Protein AF-A0A6N6L5T8-F1 (afdb_monomer_lite)

Secondary structure (DSSP, 8-state):
---HHHHHHHHHHHHHTS--SEEEEESTTTT--HHHHHHHHHHHHSPPTT-EEEEE-S-HHHHHHH-S-------

Sequence (75 aa):
RLSGGQLQYLRFWSSAAAPVDVLCLDEPGNNLDARGLAALRAWLHTPPAGQAVVLVTHDDSLVDAARQRVIRIAS

Radius of gyration: 12.37 Å; chains: 1; bounding box: 28×27×34 Å

Structure (mmCIF, N/CA/C/O backbone):
data_AF-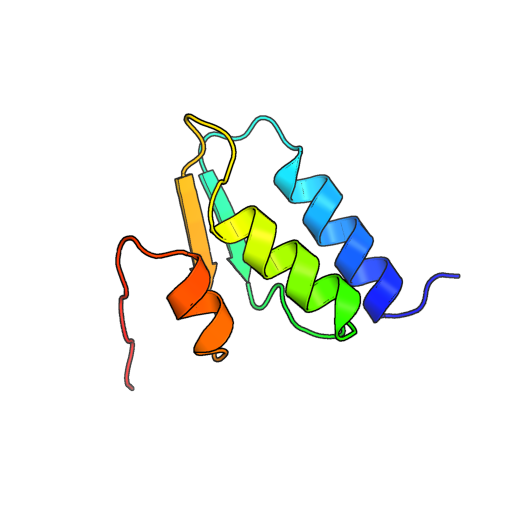A0A6N6L5T8-F1
#
_entry.id   AF-A0A6N6L5T8-F1
#
loop_
_atom_site.group_PDB
_atom_site.id
_atom_site.type_symbol
_atom_site.label_atom_id
_atom_site.label_alt_id
_atom_site.label_comp_id
_atom_site.label_asym_id
_atom_site.label_entity_id
_atom_site.label_seq_id
_atom_site.pdbx_PDB_ins_code
_atom_site.Cartn_x
_atom_site.Cartn_y
_atom_site.Cartn_z
_atom_site.occupancy
_atom_site.B_iso_or_equiv
_atom_site.auth_seq_id
_atom_site.auth_comp_id
_atom_site.auth_asym_id
_atom_site.auth_atom_id
_atom_site.pdbx_PDB_model_num
ATOM 1 N N . ARG A 1 1 ? 15.266 18.232 2.407 1.00 79.06 1 ARG A N 1
ATOM 2 C CA . ARG A 1 1 ? 14.429 17.964 1.210 1.00 79.06 1 ARG A CA 1
ATOM 3 C C . ARG A 1 1 ? 14.362 16.455 1.031 1.00 79.06 1 ARG A C 1
ATOM 5 O O . ARG A 1 1 ? 15.406 15.833 1.151 1.00 79.06 1 ARG A O 1
ATOM 12 N N . LEU A 1 2 ? 13.173 15.892 0.822 1.00 87.25 2 LEU A N 1
ATOM 13 C CA . LEU A 1 2 ? 12.984 14.459 0.565 1.00 87.25 2 LEU A CA 1
ATOM 14 C C . LEU A 1 2 ? 13.053 14.196 -0.942 1.00 87.25 2 LEU A C 1
ATOM 16 O O . LEU A 1 2 ? 12.669 15.071 -1.722 1.00 87.25 2 LEU A O 1
ATOM 20 N N . SER A 1 3 ? 13.523 13.017 -1.352 1.00 91.88 3 SER A N 1
ATOM 21 C CA . SER A 1 3 ? 13.364 12.567 -2.740 1.00 91.88 3 SER A CA 1
ATOM 22 C C . SER A 1 3 ? 11.880 12.362 -3.073 1.00 91.88 3 SER A C 1
ATOM 24 O O . SER A 1 3 ? 11.047 12.245 -2.171 1.00 91.88 3 SER A O 1
ATOM 26 N N . GLY A 1 4 ? 11.537 12.285 -4.364 1.00 91.31 4 GLY A N 1
ATOM 27 C CA . GLY A 1 4 ? 10.162 11.991 -4.791 1.00 91.31 4 GLY A CA 1
ATOM 28 C C . GLY A 1 4 ? 9.621 10.698 -4.169 1.00 91.31 4 GLY A C 1
ATOM 29 O O . GLY A 1 4 ? 8.522 10.695 -3.622 1.00 91.31 4 GLY A O 1
ATOM 30 N N . GLY A 1 5 ? 10.437 9.638 -4.141 1.00 91.31 5 GLY A N 1
ATOM 31 C CA . GLY A 1 5 ? 10.074 8.364 -3.516 1.00 91.31 5 GLY A CA 1
ATOM 32 C C . GLY A 1 5 ? 9.931 8.431 -1.998 1.00 91.31 5 GLY A C 1
ATOM 33 O O . GLY A 1 5 ? 8.984 7.880 -1.446 1.00 91.31 5 GLY A O 1
ATOM 34 N N . GLN A 1 6 ? 10.808 9.165 -1.306 1.00 92.44 6 GLN A N 1
ATOM 35 C CA . GLN A 1 6 ? 10.685 9.370 0.143 1.00 92.44 6 GLN A CA 1
ATOM 36 C C . GLN A 1 6 ? 9.427 10.166 0.504 1.00 92.44 6 GLN A C 1
ATOM 38 O O . GLN A 1 6 ? 8.762 9.859 1.493 1.00 92.44 6 GLN A O 1
ATOM 43 N N . LEU A 1 7 ? 9.092 11.181 -0.296 1.00 94.19 7 LEU A N 1
ATOM 44 C CA . LEU A 1 7 ? 7.868 11.952 -0.117 1.00 94.19 7 LEU A CA 1
ATOM 45 C C . LEU A 1 7 ? 6.628 11.090 -0.375 1.00 94.19 7 LEU A C 1
ATOM 47 O O . LEU A 1 7 ? 5.685 11.158 0.410 1.00 94.19 7 LEU A O 1
ATOM 51 N N . GLN A 1 8 ? 6.634 10.266 -1.427 1.00 93.62 8 GLN A N 1
ATOM 52 C CA . GLN A 1 8 ? 5.536 9.340 -1.704 1.00 93.62 8 GLN A CA 1
ATOM 53 C C . GLN A 1 8 ? 5.353 8.333 -0.568 1.00 93.62 8 GLN A C 1
ATOM 55 O O . GLN A 1 8 ? 4.235 8.144 -0.096 1.00 93.62 8 GLN A O 1
ATOM 60 N N . TYR A 1 9 ? 6.446 7.729 -0.097 1.00 94.38 9 TYR A N 1
ATOM 61 C CA . TYR A 1 9 ? 6.422 6.794 1.023 1.00 94.38 9 TYR A CA 1
ATOM 62 C C . TYR A 1 9 ? 5.766 7.440 2.251 1.00 94.38 9 TYR A C 1
ATOM 64 O O . TYR A 1 9 ? 4.827 6.888 2.815 1.00 94.38 9 TYR A O 1
ATOM 72 N N . LEU A 1 10 ? 6.189 8.653 2.622 1.00 95.38 10 LEU A N 1
ATOM 73 C CA . LEU A 1 10 ? 5.592 9.398 3.735 1.00 95.38 10 LEU A CA 1
ATOM 74 C C . LEU A 1 10 ? 4.106 9.715 3.529 1.00 95.38 10 LEU A C 1
ATOM 76 O O . LEU A 1 10 ? 3.328 9.566 4.468 1.00 95.38 10 LEU A O 1
ATOM 80 N N . ARG A 1 11 ? 3.703 10.130 2.322 1.00 94.00 11 ARG A N 1
ATOM 81 C CA . ARG A 1 11 ? 2.293 10.399 1.994 1.00 94.00 11 ARG A CA 1
ATOM 82 C C . ARG A 1 11 ? 1.436 9.153 2.168 1.00 94.00 11 ARG A C 1
ATOM 84 O O . ARG A 1 11 ? 0.422 9.224 2.851 1.00 94.00 11 ARG A O 1
ATOM 91 N N . PHE A 1 12 ? 1.880 8.024 1.619 1.00 95.50 12 PHE A N 1
ATOM 92 C CA . PHE A 1 12 ? 1.174 6.756 1.749 1.00 95.50 12 PHE A CA 1
ATOM 93 C C . PHE A 1 12 ? 0.956 6.383 3.220 1.00 95.50 12 PHE A C 1
ATOM 95 O O . PHE A 1 12 ? -0.185 6.184 3.627 1.00 95.50 12 PHE A O 1
ATOM 102 N N . TRP A 1 13 ? 2.012 6.364 4.043 1.00 95.81 13 TRP A N 1
ATOM 103 C CA . TRP A 1 13 ? 1.873 5.974 5.452 1.00 95.81 13 TRP A CA 1
ATOM 104 C C . TRP A 1 13 ? 1.068 6.972 6.278 1.00 95.81 13 TRP A C 1
ATOM 106 O O . TRP A 1 13 ? 0.341 6.565 7.180 1.00 95.81 13 TRP A O 1
ATOM 116 N N . SER A 1 14 ? 1.155 8.264 5.956 1.00 95.25 14 SER A N 1
ATOM 117 C CA . SER A 1 14 ? 0.321 9.279 6.598 1.00 95.25 14 SER A CA 1
ATOM 118 C C . SER A 1 14 ? -1.164 9.056 6.310 1.00 95.25 14 SER A C 1
ATOM 120 O O . SER A 1 14 ? -1.981 9.230 7.208 1.00 95.25 14 SER A O 1
ATOM 122 N N . SER A 1 15 ? -1.520 8.690 5.077 1.00 94.81 15 SER A N 1
ATOM 123 C CA . SER A 1 15 ? -2.907 8.413 4.699 1.00 94.81 15 SER A CA 1
ATOM 124 C C . SER A 1 15 ? -3.390 7.063 5.235 1.00 94.81 15 SER A C 1
ATOM 126 O O . SER A 1 15 ? -4.501 6.980 5.745 1.00 94.81 15 SER A O 1
ATOM 128 N N . ALA A 1 16 ? -2.547 6.027 5.200 1.00 94.50 16 ALA A N 1
ATOM 129 C CA . ALA A 1 16 ? -2.864 4.693 5.714 1.00 94.50 16 ALA A CA 1
ATOM 130 C C . ALA A 1 16 ? -3.101 4.663 7.235 1.00 94.50 16 ALA A C 1
ATOM 132 O O . ALA A 1 16 ? -3.835 3.813 7.730 1.00 94.50 16 ALA A O 1
ATOM 133 N N . ALA A 1 17 ? -2.487 5.584 7.982 1.00 94.38 17 ALA A N 1
ATOM 134 C CA . ALA A 1 17 ? -2.688 5.724 9.424 1.00 94.38 17 ALA A CA 1
ATOM 135 C C . ALA A 1 17 ? -3.888 6.614 9.797 1.00 94.38 17 ALA A C 1
ATOM 137 O O . ALA A 1 17 ? -4.200 6.752 10.981 1.00 94.38 17 ALA A O 1
ATOM 138 N N . ALA A 1 18 ? -4.542 7.254 8.823 1.00 93.31 18 ALA A N 1
ATOM 139 C CA . ALA A 1 18 ? -5.664 8.138 9.100 1.00 93.31 18 ALA A CA 1
ATOM 140 C C . ALA A 1 18 ? -6.896 7.328 9.556 1.00 93.31 18 ALA A C 1
ATOM 142 O O . ALA A 1 18 ? -7.194 6.287 8.962 1.00 93.31 18 ALA A O 1
ATOM 143 N N . PRO A 1 19 ? -7.647 7.800 10.570 1.00 93.62 19 PRO A N 1
ATOM 144 C CA . PRO A 1 19 ? -8.854 7.136 11.056 1.00 93.62 19 PRO A CA 1
ATOM 145 C C . PRO A 1 19 ? -10.035 7.421 10.115 1.00 93.62 19 PRO A C 1
ATOM 147 O O . PRO A 1 19 ? -10.945 8.175 10.450 1.00 93.62 19 PRO A O 1
ATOM 150 N N . VAL A 1 20 ? -9.979 6.868 8.903 1.00 96.00 20 VAL A N 1
ATOM 151 C CA . VAL A 1 20 ? -11.013 7.016 7.870 1.00 96.00 20 VAL A CA 1
ATOM 152 C C . VAL A 1 20 ? -11.670 5.677 7.569 1.00 96.00 20 VAL A C 1
ATOM 154 O O . VAL A 1 20 ? -10.986 4.654 7.515 1.00 96.00 20 VAL A O 1
ATOM 157 N N . ASP A 1 21 ? -12.977 5.703 7.306 1.00 96.56 21 ASP A N 1
ATOM 158 C CA . ASP A 1 21 ? -13.736 4.513 6.904 1.00 96.56 21 ASP A CA 1
ATOM 159 C C . ASP A 1 21 ? -13.373 4.053 5.484 1.00 96.56 21 ASP A C 1
ATOM 161 O O . ASP A 1 21 ? -13.453 2.868 5.167 1.00 96.56 21 ASP A O 1
ATOM 165 N N . VAL A 1 22 ? -12.965 4.990 4.616 1.00 96.50 22 VAL A N 1
ATOM 166 C CA . VAL A 1 22 ? -12.579 4.722 3.224 1.00 96.50 22 VAL A CA 1
ATOM 167 C C . VAL A 1 22 ? -11.271 5.432 2.893 1.00 96.50 22 VAL A C 1
ATOM 169 O O . VAL A 1 22 ? -11.170 6.653 3.012 1.00 96.50 22 VAL A O 1
ATOM 172 N N . LEU A 1 23 ? -10.287 4.668 2.424 1.00 96.62 23 LEU A N 1
ATOM 173 C CA . LEU A 1 23 ? -9.014 5.163 1.914 1.00 96.62 23 LEU A CA 1
ATOM 174 C C . LEU A 1 23 ? -8.942 4.981 0.393 1.00 96.62 23 LEU A C 1
ATOM 176 O O . LEU A 1 23 ? -8.955 3.856 -0.106 1.00 96.62 23 LEU A O 1
ATOM 180 N N . CYS A 1 24 ? -8.805 6.084 -0.341 1.00 97.00 24 CYS A N 1
ATOM 181 C CA . CYS A 1 24 ? -8.568 6.068 -1.784 1.00 97.00 24 CYS A CA 1
ATOM 182 C C . CYS A 1 24 ? -7.075 6.249 -2.079 1.00 97.00 24 CYS A C 1
ATOM 184 O O . CYS A 1 24 ? -6.469 7.232 -1.651 1.00 97.00 24 CYS A O 1
ATOM 186 N N . LEU A 1 25 ? -6.496 5.315 -2.827 1.00 96.31 25 LEU A N 1
ATOM 187 C CA . LEU A 1 25 ? -5.099 5.320 -3.242 1.00 96.31 25 LEU A CA 1
ATOM 188 C C . LEU A 1 25 ? -5.024 5.372 -4.768 1.00 9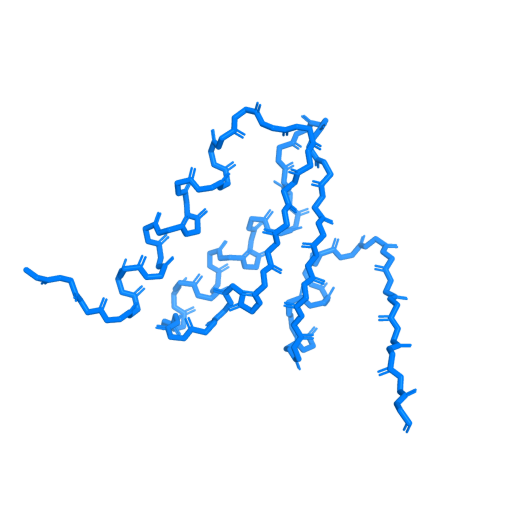6.31 25 LEU A C 1
ATOM 190 O O . LEU A 1 25 ? -5.393 4.408 -5.437 1.00 96.31 25 LEU A O 1
ATOM 194 N N . ASP A 1 26 ? -4.528 6.488 -5.295 1.00 96.19 26 ASP A N 1
ATOM 195 C CA . ASP A 1 26 ? -4.322 6.700 -6.728 1.00 96.19 26 ASP A CA 1
ATOM 196 C C . ASP A 1 26 ? -2.837 6.568 -7.074 1.00 96.19 26 ASP A C 1
ATOM 198 O O . ASP A 1 26 ? -2.007 7.353 -6.608 1.00 96.19 26 ASP A O 1
ATOM 202 N N . GLU A 1 27 ? -2.501 5.513 -7.814 1.00 96.12 27 GLU A N 1
ATOM 203 C CA . GLU A 1 27 ? -1.140 5.110 -8.174 1.00 96.12 27 GLU A CA 1
ATOM 204 C C . GLU A 1 27 ? -0.134 5.165 -7.001 1.00 96.12 27 GLU A C 1
ATOM 206 O O . GLU A 1 27 ? 0.929 5.798 -7.091 1.00 96.12 27 GLU A O 1
ATOM 211 N N . PRO A 1 28 ? -0.425 4.492 -5.864 1.00 96.00 28 PRO A N 1
ATOM 212 C CA . PRO A 1 28 ? 0.389 4.606 -4.653 1.00 96.00 28 PRO A CA 1
ATOM 213 C C . PRO A 1 28 ? 1.817 4.069 -4.821 1.00 96.00 28 PRO A C 1
ATOM 215 O O . PRO A 1 28 ? 2.710 4.494 -4.088 1.00 96.00 28 PRO A O 1
ATOM 218 N N . GLY A 1 29 ? 2.040 3.169 -5.786 1.00 95.44 29 GLY A N 1
ATOM 219 C CA . GLY A 1 29 ? 3.348 2.587 -6.096 1.00 95.44 29 GLY A CA 1
ATOM 220 C C . GLY A 1 29 ? 4.318 3.533 -6.813 1.00 95.44 29 GLY A C 1
ATOM 221 O O . GLY A 1 29 ? 5.523 3.273 -6.819 1.00 95.44 29 GLY A O 1
ATOM 222 N N . ASN A 1 30 ? 3.837 4.642 -7.386 1.00 94.19 30 ASN A N 1
ATOM 223 C CA . ASN A 1 30 ? 4.671 5.539 -8.184 1.00 94.19 30 ASN A CA 1
ATOM 224 C C . ASN A 1 30 ? 5.825 6.131 -7.369 1.00 94.19 30 ASN A C 1
ATOM 226 O O . ASN A 1 30 ? 5.631 6.668 -6.285 1.00 94.19 30 ASN A O 1
ATOM 230 N N . ASN A 1 31 ? 7.035 6.121 -7.930 1.00 93.75 31 ASN A N 1
ATOM 231 C CA . ASN A 1 31 ? 8.267 6.613 -7.296 1.00 93.75 31 ASN A CA 1
ATOM 232 C C . ASN A 1 31 ? 8.757 5.812 -6.075 1.00 93.75 31 ASN A C 1
ATOM 234 O O . ASN A 1 31 ? 9.783 6.189 -5.504 1.00 93.75 31 ASN A O 1
ATOM 238 N N . LEU A 1 32 ? 8.077 4.738 -5.658 1.00 95.12 32 LEU A N 1
ATOM 239 C CA . LEU A 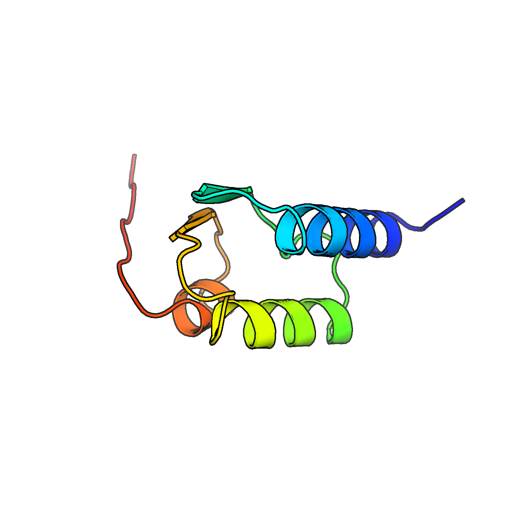1 32 ? 8.596 3.870 -4.602 1.00 95.12 32 LEU A CA 1
ATOM 240 C C . LEU A 1 32 ? 9.751 3.017 -5.135 1.00 95.12 32 LEU A C 1
ATOM 242 O O . LEU A 1 32 ? 9.715 2.513 -6.256 1.00 95.12 32 LEU A O 1
ATOM 246 N N . ASP 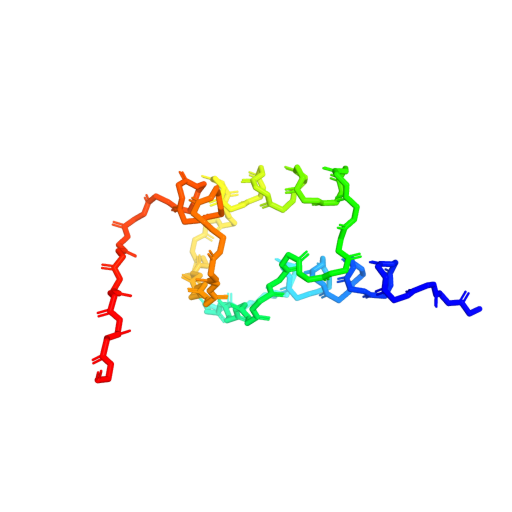A 1 33 ? 10.779 2.837 -4.308 1.00 94.06 33 ASP A N 1
ATOM 247 C CA . ASP A 1 33 ? 11.796 1.823 -4.565 1.00 94.06 33 ASP A CA 1
ATOM 248 C C . ASP A 1 33 ? 11.247 0.414 -4.266 1.00 94.06 33 ASP A C 1
ATOM 250 O O . ASP A 1 33 ? 10.130 0.237 -3.768 1.00 94.06 33 ASP A O 1
ATOM 254 N N . ALA A 1 34 ? 12.048 -0.616 -4.545 1.00 95.06 34 ALA A N 1
ATOM 255 C CA . ALA A 1 34 ? 11.640 -2.006 -4.346 1.00 95.06 34 ALA A CA 1
ATOM 256 C C . ALA A 1 34 ? 11.198 -2.308 -2.901 1.00 95.06 34 ALA A C 1
ATOM 258 O O . ALA A 1 34 ? 10.286 -3.110 -2.684 1.00 95.06 34 ALA A O 1
ATOM 259 N N . ARG A 1 35 ? 11.817 -1.653 -1.910 1.00 95.25 35 ARG A N 1
ATOM 260 C CA . ARG A 1 35 ? 11.482 -1.829 -0.494 1.00 95.25 35 ARG A CA 1
ATOM 261 C C . ARG A 1 35 ? 10.150 -1.161 -0.162 1.00 95.25 35 ARG A C 1
ATOM 263 O O . ARG A 1 35 ? 9.325 -1.773 0.514 1.00 95.25 35 ARG A O 1
ATOM 270 N N . GLY A 1 36 ? 9.933 0.064 -0.634 1.00 94.81 36 GLY A N 1
ATOM 271 C CA . GLY A 1 36 ? 8.676 0.787 -0.471 1.00 94.81 36 GLY A CA 1
ATOM 272 C C . GLY A 1 36 ? 7.513 0.040 -1.113 1.00 94.81 36 GLY A C 1
ATOM 273 O O . GLY A 1 36 ? 6.478 -0.148 -0.476 1.00 94.81 36 GLY A O 1
ATOM 274 N N . LEU A 1 37 ? 7.717 -0.474 -2.325 1.00 95.88 37 LEU A N 1
ATOM 275 C CA . LEU A 1 37 ? 6.710 -1.251 -3.039 1.00 95.88 37 LEU A CA 1
ATOM 276 C C . LEU A 1 37 ? 6.385 -2.573 -2.322 1.00 95.88 37 LEU A C 1
ATOM 278 O O . LEU A 1 37 ? 5.223 -2.961 -2.226 1.00 95.88 37 LEU A O 1
ATOM 282 N N . ALA A 1 38 ? 7.391 -3.252 -1.758 1.00 96.00 38 ALA A N 1
ATOM 283 C CA . ALA A 1 38 ? 7.168 -4.447 -0.943 1.00 96.00 38 ALA A CA 1
ATOM 284 C C . ALA A 1 38 ? 6.356 -4.148 0.328 1.00 96.00 38 ALA A C 1
ATOM 286 O O . ALA A 1 38 ? 5.468 -4.923 0.681 1.00 96.00 38 ALA A O 1
ATOM 287 N N . ALA A 1 39 ? 6.621 -3.018 0.986 1.00 95.88 39 ALA A N 1
ATOM 288 C CA . ALA A 1 39 ? 5.883 -2.609 2.176 1.00 95.88 39 ALA A CA 1
ATOM 289 C C . ALA A 1 39 ? 4.426 -2.226 1.852 1.00 95.88 39 ALA A C 1
ATOM 291 O O . ALA A 1 39 ? 3.517 -2.627 2.576 1.00 95.88 39 ALA A O 1
ATOM 292 N N . LEU A 1 40 ? 4.198 -1.529 0.733 1.00 96.81 40 LEU A N 1
ATOM 293 C CA . LEU A 1 40 ? 2.859 -1.235 0.218 1.00 96.81 40 LEU A CA 1
ATOM 294 C C . LEU A 1 40 ? 2.069 -2.523 -0.060 1.00 96.81 40 LEU A C 1
ATOM 296 O O . LEU A 1 40 ? 0.940 -2.654 0.404 1.00 96.81 40 LEU A O 1
ATOM 300 N N . ARG A 1 41 ? 2.669 -3.504 -0.751 1.00 96.00 41 ARG A N 1
ATOM 301 C CA . ARG A 1 41 ? 2.031 -4.811 -0.994 1.00 96.00 41 ARG A CA 1
ATOM 302 C C . ARG A 1 41 ? 1.653 -5.529 0.297 1.00 96.00 41 ARG A C 1
ATOM 304 O O . ARG A 1 41 ? 0.550 -6.053 0.397 1.00 96.00 41 ARG A O 1
ATOM 311 N N . ALA A 1 42 ? 2.554 -5.548 1.277 1.00 95.25 42 ALA A N 1
ATOM 312 C CA . ALA A 1 42 ? 2.289 -6.185 2.563 1.00 95.25 42 ALA A CA 1
ATOM 313 C C . ALA A 1 42 ? 1.127 -5.508 3.307 1.00 95.25 42 ALA A C 1
ATOM 315 O O . ALA A 1 42 ? 0.288 -6.194 3.881 1.00 95.25 42 ALA A O 1
ATOM 316 N N . TRP A 1 43 ? 1.047 -4.176 3.257 1.00 95.88 43 TRP A N 1
ATOM 317 C CA . TRP A 1 43 ? -0.059 -3.432 3.855 1.00 95.88 43 TRP A CA 1
ATOM 318 C C . TRP A 1 43 ? -1.391 -3.689 3.138 1.00 95.88 43 TRP A C 1
ATOM 320 O O . TRP A 1 43 ? -2.392 -3.940 3.799 1.00 95.88 43 TRP A O 1
ATOM 330 N N . LEU A 1 44 ? -1.398 -3.710 1.799 1.00 95.31 44 LEU A N 1
ATOM 331 C CA . LEU A 1 44 ? -2.594 -4.017 1.000 1.00 95.31 44 LEU A CA 1
ATOM 332 C C . LEU A 1 44 ? -3.155 -5.419 1.275 1.00 95.31 44 LEU A C 1
ATOM 334 O O . LEU A 1 44 ? -4.352 -5.630 1.111 1.00 95.31 44 LEU A O 1
ATOM 338 N N . HIS A 1 45 ? -2.310 -6.360 1.703 1.00 93.69 45 HIS A N 1
ATOM 339 C CA . HIS A 1 45 ? -2.740 -7.706 2.072 1.00 93.69 45 HIS A CA 1
ATOM 340 C C . HIS A 1 45 ? -3.576 -7.732 3.360 1.00 93.69 45 HIS A C 1
ATOM 342 O O . HIS A 1 45 ? -4.480 -8.556 3.497 1.00 93.69 45 HIS A O 1
ATOM 348 N N . THR A 1 46 ? -3.278 -6.824 4.295 1.00 91.38 46 THR A N 1
ATOM 349 C CA . THR A 1 46 ? -3.900 -6.785 5.623 1.00 91.38 46 THR A CA 1
ATOM 350 C C . THR A 1 46 ? -4.111 -5.333 6.080 1.00 91.38 46 THR A C 1
ATOM 352 O O . THR A 1 46 ? -3.461 -4.887 7.033 1.00 91.38 46 THR A O 1
ATOM 355 N N . PRO A 1 47 ? -4.993 -4.563 5.412 1.00 91.44 47 PRO A N 1
ATOM 356 C CA . PRO A 1 47 ? -5.313 -3.210 5.847 1.00 91.44 47 PRO A CA 1
ATOM 357 C C . PRO A 1 47 ? -6.023 -3.230 7.216 1.00 91.44 47 PRO A C 1
ATOM 359 O O . PRO A 1 47 ? -6.548 -4.271 7.631 1.00 91.44 47 PRO A O 1
ATOM 362 N N . PRO A 1 48 ? -6.057 -2.094 7.938 1.00 92.00 48 PRO A N 1
ATOM 363 C CA . PRO A 1 48 ? -6.757 -1.990 9.214 1.00 92.00 48 PRO A CA 1
ATOM 364 C C . PRO A 1 48 ? -8.213 -2.472 9.132 1.00 92.00 48 PRO A C 1
ATOM 366 O O . PRO A 1 48 ? -8.937 -2.171 8.181 1.00 92.00 48 PRO A O 1
ATOM 369 N N . ALA A 1 49 ? -8.663 -3.205 10.152 1.00 90.31 49 ALA A N 1
ATOM 370 C CA . ALA A 1 49 ? -10.040 -3.681 10.216 1.00 90.31 49 ALA A CA 1
ATOM 371 C C . ALA A 1 49 ? -11.029 -2.502 10.218 1.00 90.31 49 ALA A C 1
ATOM 373 O O . ALA A 1 49 ? -10.842 -1.531 10.948 1.00 90.31 49 ALA A O 1
ATOM 374 N N . GLY A 1 50 ? -12.092 -2.607 9.417 1.00 90.62 50 GLY A N 1
ATOM 375 C CA . GLY A 1 50 ? -13.114 -1.562 9.296 1.00 90.62 50 GLY A CA 1
ATOM 376 C C . GLY A 1 50 ? -12.781 -0.437 8.312 1.00 90.62 50 GLY A C 1
ATOM 377 O O . GLY A 1 50 ? -13.649 0.387 8.056 1.00 90.62 50 GLY A O 1
ATOM 378 N N . GLN A 1 51 ? -11.585 -0.425 7.714 1.00 93.31 51 GLN A N 1
ATOM 379 C CA . GLN A 1 51 ? -11.220 0.529 6.668 1.00 93.31 51 GLN A CA 1
ATOM 380 C C . GLN A 1 51 ? -11.352 -0.114 5.282 1.00 93.31 51 GLN A C 1
ATOM 382 O O . GLN A 1 51 ? -10.658 -1.077 4.954 1.00 93.31 51 GLN A O 1
ATOM 387 N N . ALA A 1 52 ? -12.232 0.430 4.445 1.00 94.50 52 ALA A N 1
ATOM 388 C CA . ALA A 1 52 ? -12.323 0.057 3.040 1.00 94.50 52 ALA A CA 1
ATOM 389 C C . ALA A 1 52 ? -11.212 0.742 2.229 1.00 94.50 52 ALA A C 1
ATOM 391 O O . ALA A 1 52 ? -10.906 1.913 2.445 1.00 94.50 52 ALA A O 1
ATOM 392 N N . VAL A 1 53 ? -10.631 0.029 1.263 1.00 95.31 53 VAL A N 1
ATOM 393 C CA . VAL A 1 53 ? -9.561 0.549 0.397 1.00 95.31 53 VAL A CA 1
ATOM 394 C C . VAL A 1 53 ? -10.027 0.548 -1.055 1.00 95.31 53 VAL A C 1
ATOM 396 O O . VAL A 1 53 ? -10.436 -0.487 -1.580 1.00 95.31 53 VAL A O 1
ATOM 399 N N . VAL A 1 54 ? -9.934 1.702 -1.717 1.00 96.44 54 VAL A N 1
ATOM 400 C CA . VAL A 1 54 ? -10.096 1.837 -3.169 1.00 96.44 54 VAL A CA 1
ATOM 401 C C . VAL A 1 54 ? -8.720 2.070 -3.770 1.00 96.44 54 VAL A C 1
ATOM 403 O O . VAL A 1 54 ? -8.100 3.103 -3.527 1.00 96.44 54 VAL A O 1
ATOM 406 N N . LEU A 1 55 ? -8.242 1.104 -4.548 1.00 96.50 55 LEU A N 1
ATOM 407 C CA . LEU A 1 55 ? -6.941 1.155 -5.205 1.00 96.50 55 LEU A CA 1
ATOM 408 C C . LEU A 1 55 ? -7.122 1.390 -6.706 1.00 96.50 55 LEU A C 1
ATOM 410 O O . LEU A 1 55 ? -7.793 0.608 -7.377 1.00 96.50 55 LEU A O 1
ATOM 414 N N . VAL A 1 56 ? -6.479 2.434 -7.223 1.00 96.62 56 VAL A N 1
ATOM 415 C CA . VAL A 1 56 ? -6.312 2.679 -8.658 1.00 96.62 56 VAL A CA 1
ATOM 416 C C . VAL A 1 56 ? -4.847 2.450 -8.995 1.00 96.62 56 VAL A C 1
ATOM 418 O O . VAL A 1 56 ? -3.964 3.083 -8.417 1.00 96.62 56 VAL A O 1
ATOM 421 N N . THR A 1 57 ? -4.581 1.497 -9.884 1.00 95.62 57 THR A N 1
ATOM 422 C CA . THR A 1 57 ? -3.221 1.197 -10.326 1.00 95.62 57 THR A CA 1
ATOM 423 C C . THR A 1 57 ? -3.207 0.430 -11.641 1.00 95.62 57 THR A C 1
ATOM 425 O O . THR A 1 57 ? -4.147 -0.305 -11.950 1.00 95.62 57 THR A O 1
ATOM 428 N N . HIS A 1 58 ? -2.112 0.576 -12.381 1.00 94.56 58 HIS A N 1
ATOM 429 C CA . HIS A 1 58 ? -1.757 -0.267 -13.521 1.00 94.56 58 HIS A CA 1
ATOM 430 C C . HIS A 1 58 ? -0.820 -1.437 -13.151 1.00 94.56 58 HIS A C 1
ATOM 432 O O . HIS A 1 58 ? -0.447 -2.211 -14.030 1.00 94.56 58 HIS A O 1
ATOM 438 N N . ASP A 1 59 ? -0.412 -1.572 -11.881 1.00 94.50 59 ASP A N 1
ATOM 439 C CA . ASP A 1 59 ? 0.493 -2.630 -11.411 1.00 94.50 59 ASP A CA 1
ATOM 440 C C . ASP A 1 59 ? -0.291 -3.878 -10.963 1.00 94.50 59 ASP A C 1
ATOM 442 O O . ASP A 1 59 ? -0.890 -3.910 -9.881 1.00 94.50 59 ASP A O 1
ATOM 446 N N . ASP A 1 60 ? -0.237 -4.937 -11.774 1.00 92.75 60 ASP A N 1
ATOM 447 C CA . ASP A 1 60 ? -0.875 -6.227 -11.484 1.00 92.75 60 ASP A CA 1
ATOM 448 C C . ASP A 1 60 ? -0.415 -6.834 -10.144 1.00 92.75 60 ASP A C 1
ATOM 450 O O . ASP A 1 60 ? -1.202 -7.485 -9.458 1.00 92.75 60 ASP A O 1
ATOM 454 N N . SER A 1 61 ? 0.821 -6.572 -9.701 1.00 93.44 61 SER A N 1
ATOM 455 C CA . SER A 1 61 ? 1.320 -7.077 -8.415 1.00 93.44 61 SER A CA 1
ATOM 456 C C . SER A 1 61 ? 0.647 -6.412 -7.211 1.00 93.44 61 SER A C 1
ATOM 458 O O . SER A 1 61 ? 0.536 -7.028 -6.148 1.00 93.44 61 SER A O 1
ATOM 460 N N . LEU A 1 62 ? 0.189 -5.164 -7.356 1.00 95.19 62 LEU A N 1
ATOM 461 C CA . LEU A 1 62 ? -0.588 -4.465 -6.331 1.00 95.19 62 LEU A CA 1
ATOM 462 C C . LEU A 1 62 ? -2.052 -4.919 -6.346 1.00 95.19 62 LEU A C 1
ATOM 464 O O . LEU A 1 62 ? -2.640 -5.114 -5.279 1.00 95.19 62 LEU A O 1
ATOM 468 N N . VAL A 1 63 ? -2.619 -5.155 -7.535 1.00 94.50 63 VAL A N 1
ATOM 469 C CA . VAL A 1 63 ? -3.958 -5.752 -7.696 1.00 94.50 63 VAL A CA 1
ATOM 470 C C . VAL A 1 63 ? -4.016 -7.124 -7.014 1.00 94.50 63 VAL A C 1
ATOM 472 O O . VAL A 1 63 ? -4.921 -7.391 -6.217 1.00 94.50 63 VAL A O 1
ATOM 475 N N . ASP A 1 64 ? -3.004 -7.959 -7.251 1.00 93.31 64 ASP A N 1
ATOM 476 C CA . ASP A 1 64 ? -2.856 -9.283 -6.645 1.00 93.31 64 ASP A CA 1
ATOM 477 C C . ASP A 1 64 ? -2.609 -9.250 -5.134 1.00 93.31 64 ASP A C 1
ATOM 479 O O . ASP A 1 64 ? -2.855 -10.253 -4.457 1.00 93.31 64 ASP A O 1
ATOM 483 N N . ALA A 1 65 ? -2.113 -8.135 -4.592 1.00 93.12 65 ALA A N 1
ATOM 484 C CA . ALA A 1 65 ? -1.914 -7.961 -3.157 1.00 93.12 65 ALA A CA 1
ATOM 485 C C . ALA A 1 65 ? -3.218 -7.590 -2.432 1.00 93.12 65 ALA A C 1
ATOM 487 O O . ALA A 1 65 ? -3.460 -8.104 -1.342 1.00 93.12 65 ALA A O 1
ATOM 488 N N . ALA A 1 66 ? -4.070 -6.757 -3.045 1.00 90.62 66 ALA A N 1
ATOM 489 C CA . ALA A 1 66 ? -5.292 -6.222 -2.430 1.00 90.62 66 ALA A CA 1
ATOM 490 C C . ALA A 1 66 ? -6.462 -7.231 -2.323 1.00 90.62 66 ALA A C 1
ATOM 492 O O . ALA A 1 66 ? -7.326 -7.084 -1.464 1.00 90.62 66 ALA A O 1
ATOM 493 N N . ARG A 1 67 ? -6.512 -8.242 -3.206 1.00 70.25 67 ARG A N 1
ATOM 494 C CA . ARG A 1 67 ? -7.397 -9.438 -3.183 1.00 70.25 67 ARG A CA 1
ATOM 495 C C . ARG A 1 67 ? -8.815 -9.273 -2.610 1.00 70.25 67 ARG A C 1
ATOM 497 O O . ARG A 1 67 ? -9.178 -9.960 -1.657 1.00 70.25 67 ARG A O 1
ATOM 504 N N . GLN A 1 68 ? -9.666 -8.469 -3.247 1.00 75.44 68 GLN A N 1
ATOM 505 C CA . GLN A 1 68 ? -11.107 -8.486 -2.932 1.00 75.44 68 GLN A CA 1
ATOM 506 C C . GLN A 1 68 ? -11.996 -8.404 -4.170 1.00 75.44 68 GLN A C 1
ATOM 508 O O . GLN A 1 68 ? -12.774 -9.315 -4.447 1.00 75.44 68 GLN A O 1
ATOM 513 N N . ARG A 1 69 ? -11.879 -7.322 -4.940 1.00 89.75 69 ARG A N 1
ATOM 514 C CA . ARG A 1 69 ? -12.702 -7.079 -6.125 1.00 89.75 69 ARG A CA 1
ATOM 515 C C . ARG A 1 69 ? -11.922 -6.229 -7.115 1.00 89.75 69 ARG A C 1
ATOM 517 O O . ARG A 1 69 ? -11.371 -5.205 -6.734 1.00 89.75 69 ARG A O 1
ATOM 524 N N . VAL A 1 70 ? -11.918 -6.638 -8.381 1.00 92.62 70 VAL A N 1
ATOM 525 C CA . VAL A 1 70 ? -11.223 -5.927 -9.461 1.00 92.62 70 VAL A CA 1
ATOM 526 C C . VAL A 1 70 ? -12.250 -5.430 -10.468 1.00 92.62 70 VAL A C 1
ATOM 528 O O . VAL A 1 70 ? -13.078 -6.204 -10.948 1.00 92.62 70 VAL A O 1
ATOM 531 N N . ILE A 1 71 ? -12.197 -4.137 -10.782 1.00 93.94 71 ILE A N 1
ATOM 532 C CA . ILE A 1 71 ? -12.996 -3.514 -11.839 1.00 93.94 71 ILE A CA 1
ATOM 533 C C . ILE A 1 71 ? -12.017 -3.050 -12.910 1.00 93.94 71 ILE A C 1
ATOM 535 O O . ILE A 1 71 ? -11.149 -2.227 -12.636 1.00 93.94 71 ILE A O 1
ATOM 539 N N . ARG A 1 72 ? -12.147 -3.588 -14.124 1.00 92.62 72 ARG A N 1
ATOM 540 C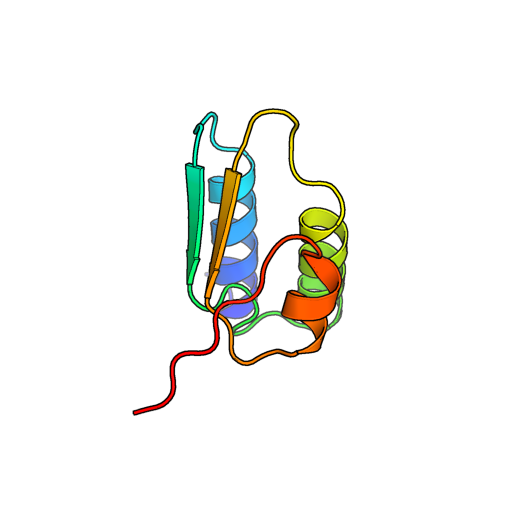 CA . ARG A 1 72 ? -11.358 -3.143 -15.275 1.00 92.62 72 ARG A CA 1
ATOM 541 C C . ARG A 1 72 ? -12.180 -2.151 -16.080 1.00 92.62 72 ARG A C 1
ATOM 543 O O . ARG A 1 72 ? -13.284 -2.477 -16.507 1.00 92.62 72 ARG A O 1
ATOM 550 N N . ILE A 1 73 ? -11.634 -0.958 -16.268 1.00 91.19 73 ILE A N 1
ATOM 551 C CA . ILE A 1 73 ? -12.220 0.082 -17.109 1.00 91.19 73 ILE A CA 1
ATOM 552 C C . ILE A 1 73 ? -11.436 0.060 -18.421 1.00 91.19 73 ILE A C 1
ATOM 554 O O . ILE A 1 73 ? -10.229 0.286 -18.414 1.00 91.19 73 ILE A O 1
ATOM 558 N N . ALA A 1 74 ? -12.108 -0.259 -19.523 1.00 83.12 74 ALA A N 1
ATOM 559 C CA . ALA A 1 74 ? -11.560 -0.150 -20.870 1.00 83.12 74 ALA A CA 1
A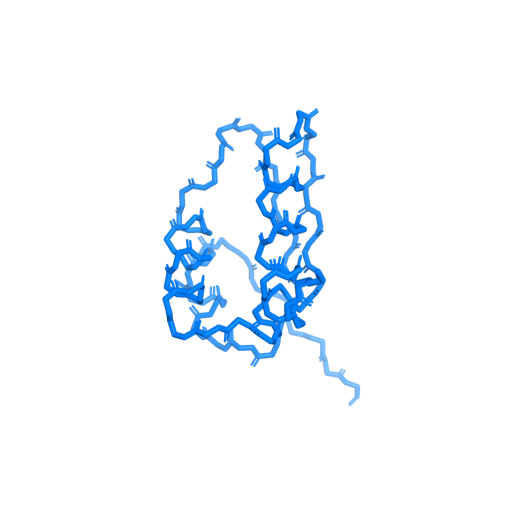TOM 560 C C . ALA A 1 74 ? -12.375 0.910 -21.618 1.00 83.12 74 ALA A C 1
ATOM 562 O O . ALA A 1 74 ? -13.606 0.877 -21.565 1.00 83.12 74 ALA A O 1
ATOM 563 N N . SER A 1 75 ? -11.681 1.866 -22.236 1.00 67.88 75 SER A N 1
ATOM 564 C CA . SER A 1 75 ? -12.255 2.883 -23.126 1.00 67.88 75 SER A CA 1
ATOM 565 C C . SER A 1 75 ? -12.463 2.336 -24.528 1.00 67.88 75 SER A C 1
ATOM 567 O O . SER A 1 75 ? -11.515 1.666 -25.001 1.00 67.88 75 SER A O 1
#

pLDDT: mean 92.94, std 5.33, range [67.88, 97.0]

Foldseek 3Di:
DDDPQRVLLVVVVVQLPDPDLEGEEAASVPSHDPVSVVVLLQCLQPRDPNHHYHYDHPDVSSVVSNPDDDDDDDD